Protein AF-A0A973HNT1-F1 (afdb_monomer_lite)

Sequence (143 aa):
MNKILFTSILFLSMPLFAQKTDLKLAKNISAIAINRLVKNIKDGKGKTLLRCARQIAPDNDDILLAYGMMDRGKKLTKIKTKMTETLVIKKMIDRALVLVSKYDTNSRVADLASLYLQVAKSMGNKSPKLIYGLMFLKSNGHT

Structure (mmCIF, N/CA/C/O backbone):
data_AF-A0A973HNT1-F1
#
_entry.id   AF-A0A973HNT1-F1
#
loop_
_atom_site.group_PDB
_atom_site.id
_atom_site.type_symbol
_atom_site.label_atom_id
_atom_site.label_alt_id
_atom_site.label_comp_id
_atom_site.label_asym_id
_atom_site.label_entity_id
_atom_site.label_seq_id
_atom_site.pdbx_PDB_ins_code
_atom_site.Cartn_x
_atom_site.Cartn_y
_atom_site.Cartn_z
_atom_site.occupancy
_atom_site.B_iso_or_equiv
_atom_site.auth_seq_id
_atom_site.auth_comp_id
_atom_site.auth_asym_id
_atom_site.auth_atom_id
_atom_site.pdbx_PDB_model_num
ATOM 1 N N . MET A 1 1 ? -11.008 -32.971 5.800 1.00 35.59 1 MET A N 1
ATOM 2 C CA . MET A 1 1 ? -10.282 -31.828 6.403 1.00 35.59 1 MET A CA 1
ATOM 3 C C . MET A 1 1 ? -9.221 -31.353 5.416 1.00 35.59 1 MET A C 1
ATOM 5 O O . MET A 1 1 ? -8.111 -31.864 5.436 1.00 35.59 1 MET A O 1
ATOM 9 N N . ASN A 1 2 ? -9.563 -30.428 4.514 1.00 34.25 2 ASN A N 1
ATOM 10 C CA . ASN A 1 2 ? -8.610 -29.902 3.533 1.00 34.25 2 ASN A CA 1
ATOM 11 C C . ASN A 1 2 ? -7.910 -28.666 4.103 1.00 34.25 2 ASN A C 1
ATOM 13 O O . ASN A 1 2 ? -8.507 -27.596 4.208 1.00 34.25 2 ASN A O 1
ATOM 17 N N . LYS A 1 3 ? -6.634 -28.827 4.470 1.00 39.19 3 LYS A N 1
ATOM 18 C CA . LYS A 1 3 ? -5.713 -27.712 4.699 1.00 39.19 3 LYS A CA 1
ATOM 19 C C . LYS A 1 3 ? -5.428 -27.064 3.347 1.00 39.19 3 LYS A C 1
ATOM 21 O O . LYS A 1 3 ? -4.587 -27.528 2.587 1.00 39.19 3 LYS A O 1
ATOM 26 N N . ILE A 1 4 ? -6.160 -26.000 3.049 1.00 41.06 4 ILE A N 1
ATOM 27 C CA . ILE A 1 4 ? -5.860 -25.107 1.936 1.00 41.06 4 ILE A CA 1
ATOM 28 C C . ILE A 1 4 ? -4.615 -24.303 2.340 1.00 41.06 4 ILE A C 1
ATOM 30 O O . ILE A 1 4 ? -4.700 -23.277 3.010 1.00 41.06 4 ILE A O 1
ATOM 34 N N . LEU A 1 5 ? -3.441 -24.821 1.976 1.00 37.34 5 LEU A N 1
ATOM 35 C CA . LEU A 1 5 ? -2.167 -24.102 1.962 1.00 37.34 5 LEU A CA 1
ATOM 36 C C . LEU A 1 5 ? -2.220 -23.050 0.845 1.00 37.34 5 LEU A C 1
ATOM 38 O O . LEU A 1 5 ? -1.728 -23.262 -0.256 1.00 37.34 5 LEU A O 1
ATOM 42 N N . PHE A 1 6 ? -2.847 -21.908 1.123 1.00 37.84 6 PHE A N 1
ATOM 43 C CA . PHE A 1 6 ? -2.721 -20.695 0.306 1.00 37.84 6 PHE A CA 1
ATOM 44 C C . PHE A 1 6 ? -1.672 -19.766 0.926 1.00 37.84 6 PHE A C 1
ATOM 46 O O . PHE A 1 6 ? -1.907 -18.592 1.196 1.00 37.84 6 PHE A O 1
ATOM 53 N N . THR A 1 7 ? -0.484 -20.304 1.186 1.00 41.97 7 THR A N 1
ATOM 54 C CA . THR A 1 7 ? 0.685 -19.501 1.540 1.00 41.97 7 THR A CA 1
ATOM 55 C C . THR A 1 7 ? 1.285 -18.925 0.259 1.00 41.97 7 THR A C 1
ATOM 57 O O . THR A 1 7 ? 2.077 -19.567 -0.423 1.00 41.97 7 THR A O 1
ATOM 60 N N . SER A 1 8 ? 0.863 -17.708 -0.081 1.00 45.72 8 SER A N 1
ATOM 61 C CA . SER A 1 8 ? 1.765 -16.633 -0.519 1.00 45.72 8 SER A CA 1
ATOM 62 C C . SER A 1 8 ? 2.819 -17.004 -1.581 1.00 45.72 8 SER A C 1
ATOM 64 O O . SER A 1 8 ? 4.014 -16.790 -1.386 1.00 45.72 8 SER A O 1
ATOM 66 N N . ILE A 1 9 ? 2.393 -17.502 -2.747 1.00 45.34 9 ILE A N 1
ATOM 67 C CA . ILE A 1 9 ? 3.280 -17.881 -3.874 1.00 45.34 9 ILE A CA 1
ATOM 68 C C . ILE A 1 9 ? 4.105 -16.687 -4.426 1.00 45.34 9 ILE A C 1
ATOM 70 O O . ILE A 1 9 ? 5.095 -16.880 -5.132 1.00 45.34 9 ILE A O 1
ATOM 74 N N . LEU A 1 10 ? 3.782 -15.445 -4.043 1.00 46.06 10 LEU A N 1
ATOM 75 C CA . LEU A 1 10 ? 4.554 -14.238 -4.381 1.00 46.06 10 LEU A CA 1
ATOM 76 C C . LEU A 1 10 ? 5.978 -14.200 -3.778 1.00 46.06 10 LEU A C 1
ATOM 78 O O . LEU A 1 10 ? 6.831 -13.484 -4.297 1.00 46.06 10 LEU A O 1
ATOM 82 N N . PHE A 1 11 ? 6.26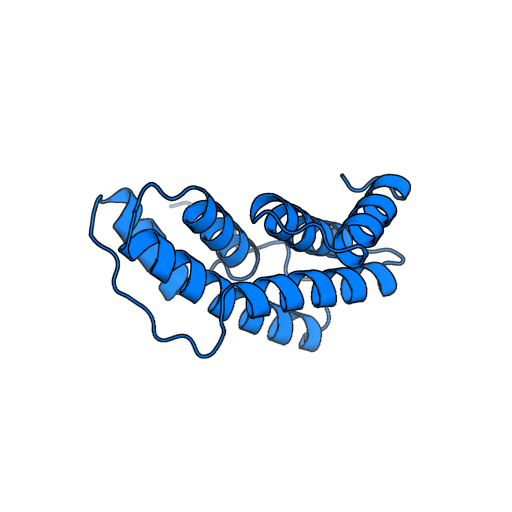0 -14.957 -2.710 1.00 45.78 11 PHE A N 1
ATOM 83 C CA . PHE A 1 11 ? 7.435 -14.732 -1.849 1.00 45.78 11 PHE A CA 1
ATOM 84 C C . PHE A 1 11 ? 8.713 -15.517 -2.192 1.00 45.78 11 PHE A C 1
ATOM 86 O O . PHE A 1 11 ? 9.784 -15.188 -1.686 1.00 45.78 11 PHE A O 1
ATOM 93 N N . LEU A 1 12 ? 8.648 -16.539 -3.046 1.00 45.81 12 LEU A N 1
ATOM 94 C CA . LEU A 1 12 ? 9.738 -17.524 -3.164 1.00 45.81 12 LEU A CA 1
ATOM 95 C C . LEU A 1 12 ? 10.922 -17.119 -4.067 1.00 45.81 12 LEU A C 1
ATOM 97 O O . LEU A 1 12 ? 11.900 -17.851 -4.127 1.00 45.81 12 LEU A O 1
ATOM 101 N N . SER A 1 13 ? 10.879 -15.969 -4.753 1.00 43.81 13 SER A N 1
ATOM 102 C CA . SER A 1 13 ? 11.887 -15.608 -5.775 1.00 43.81 13 SER A CA 1
ATOM 103 C C . SER A 1 13 ? 12.599 -14.263 -5.569 1.00 43.81 13 SER A C 1
ATOM 105 O O . SER A 1 13 ? 13.273 -13.795 -6.482 1.00 43.81 13 SER A O 1
ATOM 107 N N . MET A 1 14 ? 12.447 -13.603 -4.413 1.00 52.12 14 MET A N 1
ATOM 108 C CA . MET A 1 14 ? 13.146 -12.339 -4.120 1.00 52.12 14 MET A CA 1
ATOM 109 C C . MET A 1 14 ? 14.260 -12.529 -3.081 1.00 52.12 14 MET A C 1
ATOM 111 O O . MET A 1 14 ? 14.036 -13.235 -2.099 1.00 52.12 14 MET A O 1
ATOM 115 N N . PRO A 1 15 ? 15.418 -11.851 -3.214 1.00 53.19 15 PRO A N 1
ATOM 116 C CA . PRO A 1 15 ? 16.478 -11.904 -2.208 1.00 53.19 15 PRO A CA 1
ATOM 117 C C . PRO A 1 15 ? 15.959 -11.455 -0.831 1.00 53.19 15 PRO A C 1
ATOM 119 O O . PRO A 1 15 ? 15.250 -10.451 -0.731 1.00 53.19 15 PRO A O 1
ATOM 122 N N . LEU A 1 16 ? 16.340 -12.161 0.244 1.00 51.16 16 LEU A N 1
ATOM 123 C CA . LEU A 1 16 ? 15.850 -11.951 1.624 1.00 51.16 16 LEU A CA 1
ATOM 124 C C . LEU A 1 16 ? 15.870 -10.480 2.092 1.00 51.16 16 LEU A C 1
ATOM 126 O O . LEU A 1 16 ? 15.010 -10.045 2.859 1.00 51.16 16 LEU A O 1
ATOM 130 N N . PHE A 1 17 ? 16.847 -9.692 1.638 1.00 47.75 17 PHE A N 1
ATOM 131 C CA . PHE A 1 17 ? 16.967 -8.274 1.985 1.00 47.75 17 PHE A CA 1
ATOM 132 C C . PHE A 1 17 ? 15.861 -7.400 1.365 1.00 47.75 17 PHE A C 1
ATOM 134 O O . PHE A 1 17 ? 15.357 -6.473 2.008 1.00 47.75 17 PHE A O 1
ATOM 141 N N . ALA A 1 18 ? 15.443 -7.718 0.135 1.00 58.50 18 ALA A N 1
ATOM 142 C CA . ALA A 1 18 ? 14.321 -7.051 -0.517 1.00 58.50 18 ALA A CA 1
ATOM 143 C C . ALA A 1 18 ? 13.031 -7.299 0.277 1.00 58.50 18 ALA A C 1
ATOM 145 O O . ALA A 1 18 ? 12.350 -6.344 0.645 1.00 58.50 18 ALA A O 1
ATOM 146 N N . GLN A 1 19 ? 12.799 -8.552 0.679 1.00 70.38 19 GLN A N 1
ATOM 147 C CA . GLN A 1 19 ? 11.630 -8.948 1.466 1.00 70.38 19 GLN A CA 1
ATOM 148 C C . GLN A 1 19 ? 11.531 -8.185 2.797 1.00 70.38 19 GLN A C 1
ATOM 150 O O . GLN A 1 19 ? 10.474 -7.656 3.129 1.00 70.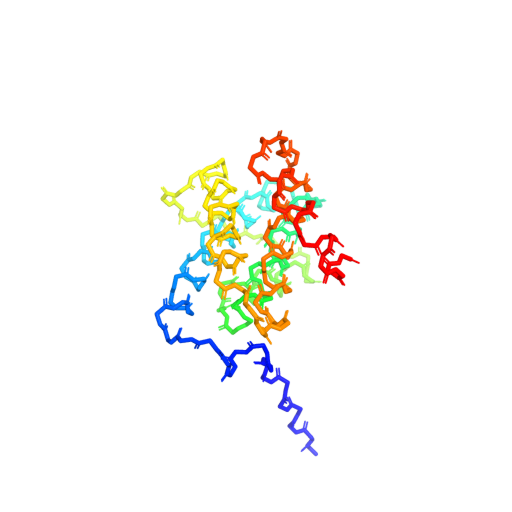38 19 GLN A O 1
ATOM 155 N N . LYS A 1 20 ? 12.634 -8.032 3.546 1.00 79.56 20 LYS A N 1
ATOM 156 C CA . LYS A 1 20 ? 12.631 -7.277 4.818 1.00 79.56 20 LYS A CA 1
ATOM 157 C C . LYS A 1 20 ? 12.224 -5.809 4.646 1.00 79.56 20 LYS A C 1
ATOM 159 O O . LYS A 1 20 ? 11.535 -5.254 5.505 1.00 79.56 20 LYS A O 1
ATOM 164 N N . THR A 1 21 ? 12.647 -5.174 3.553 1.00 86.38 21 THR A N 1
ATOM 165 C CA . THR A 1 21 ? 12.296 -3.774 3.264 1.00 86.38 21 THR A CA 1
ATOM 166 C C . THR A 1 21 ? 10.810 -3.635 2.953 1.00 86.38 21 THR A C 1
ATOM 168 O O . THR A 1 21 ? 10.148 -2.762 3.519 1.00 86.38 21 THR A O 1
ATOM 171 N N . ASP A 1 22 ? 10.282 -4.520 2.108 1.00 89.88 22 ASP A N 1
ATOM 172 C CA . ASP A 1 22 ? 8.875 -4.517 1.708 1.00 89.88 22 ASP A CA 1
ATOM 173 C C . ASP A 1 22 ? 7.951 -4.856 2.887 1.00 89.88 22 ASP A C 1
ATOM 175 O O . ASP A 1 22 ? 6.967 -4.156 3.112 1.00 89.88 22 ASP A O 1
ATOM 179 N N . LEU A 1 23 ? 8.328 -5.808 3.748 1.00 91.38 23 LEU A N 1
ATOM 180 C CA . LEU A 1 23 ? 7.599 -6.107 4.988 1.00 91.38 23 LEU A CA 1
ATOM 181 C C . LEU A 1 23 ? 7.567 -4.911 5.952 1.00 91.38 23 LEU A C 1
ATOM 183 O O . LEU A 1 23 ? 6.532 -4.607 6.551 1.00 91.38 23 LEU A O 1
ATOM 187 N N . LYS A 1 24 ? 8.685 -4.187 6.106 1.00 91.88 24 LYS A N 1
ATOM 188 C CA . LYS A 1 24 ? 8.714 -2.965 6.925 1.00 91.88 24 LYS A CA 1
ATOM 189 C C . LYS A 1 24 ? 7.831 -1.877 6.320 1.00 91.88 24 LYS A C 1
ATOM 191 O O . LYS A 1 24 ? 7.167 -1.151 7.061 1.00 91.88 24 LYS A O 1
ATOM 196 N N . LEU A 1 25 ? 7.821 -1.739 4.997 1.00 93.50 25 LEU A N 1
ATOM 197 C CA . LEU A 1 25 ? 6.953 -0.784 4.319 1.00 93.50 25 LEU A CA 1
ATOM 198 C C . LEU A 1 25 ? 5.476 -1.171 4.490 1.00 93.50 25 LEU A C 1
ATOM 200 O O . LEU A 1 25 ? 4.689 -0.309 4.872 1.00 93.50 25 LEU A O 1
ATOM 204 N N . ALA A 1 26 ? 5.128 -2.452 4.353 1.00 94.12 26 ALA A N 1
ATOM 205 C CA . ALA A 1 26 ? 3.781 -2.979 4.572 1.00 94.12 26 ALA A CA 1
ATOM 206 C C . ALA A 1 26 ? 3.243 -2.663 5.974 1.00 94.12 26 ALA A C 1
ATOM 208 O O . ALA A 1 26 ? 2.116 -2.190 6.089 1.00 94.12 26 ALA A O 1
ATOM 209 N N . LYS A 1 27 ? 4.062 -2.806 7.028 1.00 93.44 27 LYS A N 1
ATOM 210 C CA . LYS A 1 27 ? 3.688 -2.403 8.400 1.00 93.44 27 LYS A CA 1
ATOM 211 C C . LYS A 1 27 ? 3.367 -0.909 8.524 1.00 93.44 27 LYS A C 1
ATOM 213 O O . LYS A 1 27 ? 2.470 -0.511 9.259 1.00 93.44 27 LYS A O 1
ATOM 218 N N . ASN A 1 28 ? 4.099 -0.052 7.810 1.00 94.69 28 ASN A N 1
ATOM 219 C CA . ASN A 1 28 ? 3.804 1.383 7.813 1.00 94.69 28 ASN A CA 1
ATOM 220 C C . ASN A 1 28 ? 2.542 1.695 6.996 1.00 94.69 28 ASN A C 1
ATOM 222 O O . ASN A 1 28 ? 1.735 2.523 7.416 1.00 94.69 28 ASN A O 1
ATOM 226 N N . ILE A 1 29 ? 2.347 1.017 5.859 1.00 96.12 29 ILE A N 1
ATOM 227 C CA . ILE A 1 29 ? 1.135 1.133 5.039 1.00 96.12 29 ILE A CA 1
ATOM 228 C C . ILE A 1 29 ? -0.093 0.710 5.857 1.00 96.12 29 ILE A C 1
ATOM 230 O O . ILE A 1 29 ? -1.072 1.455 5.882 1.00 96.12 29 ILE A O 1
ATOM 234 N N . SER A 1 30 ? -0.040 -0.425 6.564 1.00 95.75 30 SER A N 1
ATOM 235 C CA . SER A 1 30 ? -1.153 -0.909 7.390 1.00 95.75 30 SER A CA 1
ATOM 236 C C . SER A 1 30 ? -1.481 0.052 8.529 1.00 95.75 30 SER A C 1
ATOM 238 O O . SER A 1 30 ? -2.650 0.372 8.727 1.00 95.75 30 SER A O 1
ATOM 240 N N . ALA A 1 31 ? -0.477 0.605 9.216 1.00 95.31 31 ALA A N 1
ATOM 241 C CA . ALA A 1 31 ? -0.703 1.593 10.269 1.00 95.31 31 ALA A CA 1
ATOM 242 C C . ALA A 1 31 ? -1.393 2.866 9.742 1.00 95.31 31 ALA A C 1
ATOM 244 O O . ALA A 1 31 ? -2.326 3.371 10.370 1.00 95.31 31 ALA A O 1
ATOM 245 N N . ILE A 1 32 ? -0.980 3.381 8.574 1.00 96.19 32 ILE A N 1
ATOM 246 C CA . ILE A 1 32 ? -1.664 4.514 7.925 1.00 96.19 32 ILE A CA 1
ATOM 247 C C . ILE A 1 32 ? -3.091 4.132 7.529 1.00 96.19 32 ILE A C 1
ATOM 249 O O . ILE A 1 32 ? -4.022 4.880 7.827 1.00 96.19 32 ILE A O 1
ATOM 253 N N . ALA A 1 33 ? -3.275 2.967 6.906 1.00 96.25 33 ALA A N 1
ATOM 254 C CA . ALA A 1 33 ? -4.577 2.467 6.484 1.00 96.25 33 ALA A CA 1
ATOM 255 C C . ALA A 1 33 ? -5.559 2.378 7.659 1.00 96.25 33 ALA A C 1
ATOM 257 O O . ALA A 1 33 ? -6.652 2.939 7.604 1.00 96.25 33 ALA A O 1
ATOM 258 N N . ILE A 1 34 ? -5.136 1.743 8.752 1.00 96.19 34 ILE A N 1
ATOM 259 C CA . ILE A 1 34 ? -5.933 1.569 9.966 1.00 96.19 34 ILE A CA 1
ATOM 260 C C . ILE A 1 34 ? -6.264 2.931 10.573 1.00 96.19 34 ILE A C 1
ATOM 262 O O . ILE A 1 34 ? -7.424 3.201 10.860 1.00 96.19 34 ILE A O 1
ATOM 266 N N . ASN A 1 35 ? -5.303 3.851 10.668 1.00 94.88 35 ASN A N 1
ATOM 267 C CA . ASN A 1 35 ? -5.557 5.193 11.201 1.00 94.88 35 ASN A CA 1
ATOM 268 C C . ASN A 1 35 ? -6.570 6.005 10.380 1.00 94.88 35 ASN A C 1
ATOM 270 O O . ASN A 1 35 ? -7.285 6.836 10.945 1.00 94.88 35 ASN A O 1
ATOM 274 N N . ARG A 1 36 ? -6.649 5.779 9.065 1.00 94.94 36 ARG A N 1
ATOM 275 C CA . ARG A 1 36 ? -7.697 6.356 8.214 1.00 94.94 36 ARG A CA 1
ATOM 276 C C . ARG A 1 36 ? -9.052 5.695 8.470 1.00 94.94 36 ARG A C 1
ATOM 278 O O . ARG A 1 36 ? -10.043 6.390 8.684 1.00 94.94 36 ARG A O 1
ATOM 285 N N . LEU A 1 37 ? -9.073 4.367 8.533 1.00 95.62 37 LEU A N 1
ATOM 286 C CA . LEU A 1 37 ? -10.285 3.569 8.733 1.00 95.62 37 LEU A CA 1
ATOM 287 C C . LEU A 1 37 ? -10.895 3.725 10.136 1.00 95.62 37 LEU A C 1
ATOM 289 O O . LEU A 1 37 ? -12.109 3.636 10.285 1.00 95.62 37 LEU A O 1
ATOM 293 N N . VAL A 1 38 ? -10.081 4.036 11.150 1.00 94.81 38 VAL A N 1
ATOM 294 C CA . VAL A 1 38 ? -10.539 4.431 12.494 1.00 94.81 38 VAL A CA 1
ATOM 295 C C . VAL A 1 38 ? -11.387 5.703 12.433 1.00 94.81 38 VAL A C 1
ATOM 297 O O . VAL A 1 38 ? -12.394 5.801 13.126 1.00 94.81 38 VAL A O 1
ATOM 300 N N . LYS A 1 39 ? -10.994 6.680 11.603 1.00 92.88 39 LYS A N 1
ATOM 301 C CA . LYS A 1 39 ? -11.751 7.930 11.421 1.00 92.88 39 LYS A CA 1
ATOM 302 C C . LYS A 1 39 ? -13.001 7.709 10.574 1.00 92.88 39 LYS A C 1
ATOM 304 O O . LYS A 1 39 ? -14.038 8.303 10.844 1.00 92.88 39 LYS A O 1
ATOM 309 N N . ASN A 1 40 ? -12.889 6.883 9.536 1.00 93.56 40 ASN A N 1
ATOM 310 C CA . ASN A 1 40 ? -13.993 6.535 8.655 1.00 93.56 40 ASN A CA 1
ATOM 311 C C . ASN A 1 40 ? -13.795 5.130 8.070 1.00 93.56 40 ASN A C 1
ATOM 313 O O . ASN A 1 40 ? -13.009 4.936 7.144 1.00 93.56 40 ASN A O 1
ATOM 317 N N . ILE A 1 41 ? -14.579 4.162 8.546 1.00 91.38 41 ILE A N 1
ATOM 318 C CA . ILE A 1 41 ? -14.501 2.758 8.111 1.00 91.38 41 ILE A CA 1
ATOM 319 C C . ILE A 1 41 ? -14.846 2.565 6.621 1.00 91.38 41 ILE A C 1
ATOM 321 O O . ILE A 1 41 ? -14.479 1.562 6.003 1.00 91.38 41 ILE A O 1
ATOM 325 N N . LYS A 1 42 ? -15.554 3.532 6.023 1.00 92.12 42 LYS A N 1
ATOM 326 C CA . LYS A 1 42 ? -15.913 3.553 4.600 1.00 92.12 42 LYS A CA 1
ATOM 327 C C . LYS A 1 42 ? -14.857 4.245 3.729 1.00 92.12 42 LYS A C 1
ATOM 329 O O . LYS A 1 42 ? -15.057 4.322 2.521 1.00 92.12 42 LYS A O 1
ATOM 334 N N . ASP A 1 43 ? -13.740 4.716 4.291 1.00 94.81 43 ASP A N 1
ATOM 335 C CA . ASP A 1 43 ? -12.685 5.384 3.523 1.00 94.81 43 ASP A CA 1
ATOM 336 C C . ASP A 1 43 ? -12.042 4.438 2.497 1.00 94.81 43 ASP A C 1
ATOM 338 O O . ASP A 1 43 ? -11.256 3.548 2.837 1.00 94.81 43 ASP A O 1
ATOM 342 N N . GLY A 1 44 ? -12.351 4.668 1.218 1.00 94.75 44 GLY A N 1
ATOM 343 C CA . GLY A 1 44 ? -11.832 3.881 0.102 1.00 94.75 44 GLY A CA 1
ATOM 344 C C . GLY A 1 44 ? -10.305 3.877 0.031 1.00 94.75 44 GLY A C 1
ATOM 345 O O . GLY A 1 44 ? -9.717 2.824 -0.202 1.00 94.75 44 GLY A O 1
ATOM 346 N N . LYS A 1 45 ? -9.644 5.007 0.323 1.00 95.25 45 LYS A N 1
ATOM 347 C CA . LYS A 1 45 ? -8.173 5.084 0.331 1.00 95.25 45 LYS A CA 1
ATOM 348 C C . LYS A 1 45 ? -7.579 4.236 1.454 1.00 95.25 45 LYS A C 1
ATOM 350 O O . LYS A 1 45 ? -6.608 3.514 1.237 1.00 95.25 45 LYS A O 1
ATOM 355 N N . GLY A 1 46 ? -8.205 4.268 2.632 1.00 95.62 46 GLY A N 1
ATOM 356 C CA . GLY A 1 46 ? -7.849 3.401 3.756 1.00 95.62 46 GLY A CA 1
ATOM 357 C C . GLY A 1 46 ? -7.943 1.917 3.389 1.00 95.62 46 GLY A C 1
ATOM 358 O O . GLY A 1 46 ? -6.996 1.166 3.614 1.00 95.62 46 GLY A O 1
ATOM 359 N N . LYS A 1 47 ? -9.035 1.503 2.733 1.00 95.25 47 LYS A N 1
ATOM 360 C CA . LYS A 1 47 ? -9.210 0.118 2.261 1.00 95.25 47 LYS A CA 1
ATOM 361 C C . LYS A 1 47 ? -8.159 -0.278 1.224 1.00 95.25 47 LYS A C 1
ATOM 363 O O . LYS A 1 47 ? -7.595 -1.365 1.321 1.00 95.25 47 LYS A O 1
ATOM 368 N N . THR A 1 48 ? -7.861 0.590 0.258 1.00 96.25 48 THR A N 1
ATOM 369 C CA . THR A 1 48 ? -6.839 0.330 -0.769 1.00 96.25 48 THR A CA 1
ATOM 370 C C . THR A 1 48 ? -5.454 0.135 -0.155 1.00 96.25 48 THR A C 1
ATOM 372 O O . THR A 1 48 ? -4.766 -0.827 -0.496 1.00 96.25 48 THR A O 1
ATOM 375 N N . LEU A 1 49 ? -5.061 0.984 0.799 1.00 96.56 49 LEU A N 1
ATOM 376 C CA . LEU A 1 49 ? -3.795 0.826 1.518 1.00 96.56 49 LEU A CA 1
ATOM 377 C C . LEU A 1 49 ? -3.758 -0.480 2.323 1.00 96.56 49 LEU A C 1
ATOM 379 O O . LEU A 1 49 ? -2.761 -1.195 2.275 1.00 96.56 49 LEU A O 1
ATOM 383 N N . LEU A 1 50 ? -4.847 -0.838 3.011 1.00 96.00 50 LEU A N 1
ATOM 384 C CA . LEU A 1 50 ? -4.903 -2.087 3.777 1.00 96.00 50 LEU A CA 1
ATOM 385 C C . LEU A 1 50 ? -4.810 -3.324 2.867 1.00 96.00 50 LEU A C 1
ATOM 387 O O . LEU A 1 50 ? -4.193 -4.324 3.233 1.00 96.00 50 LEU A O 1
ATOM 391 N N . ARG A 1 51 ? -5.393 -3.267 1.662 1.00 94.75 51 ARG A N 1
ATOM 392 C CA . ARG A 1 51 ? -5.275 -4.327 0.641 1.00 94.75 51 ARG A CA 1
ATOM 393 C C . ARG A 1 51 ? -3.850 -4.451 0.126 1.00 94.75 51 ARG A C 1
ATOM 395 O O . ARG A 1 51 ? -3.331 -5.561 0.080 1.00 94.75 51 ARG A O 1
ATOM 402 N N . CYS A 1 52 ? -3.211 -3.325 -0.176 1.00 94.81 52 CYS A N 1
ATOM 403 C CA . CYS A 1 52 ? -1.804 -3.277 -0.560 1.00 94.81 52 CYS A CA 1
ATOM 404 C C . CYS A 1 52 ? -0.907 -3.911 0.513 1.00 94.81 52 CYS A C 1
ATOM 406 O O . CYS A 1 52 ? -0.134 -4.820 0.221 1.00 94.81 52 CYS A O 1
ATOM 408 N N . ALA A 1 53 ? -1.074 -3.501 1.775 1.00 94.94 53 ALA A N 1
ATOM 409 C CA . ALA A 1 53 ? -0.300 -4.044 2.885 1.00 94.94 53 ALA A CA 1
ATOM 410 C C . ALA A 1 53 ? -0.492 -5.560 3.042 1.00 94.94 53 ALA A C 1
ATOM 412 O O . ALA A 1 53 ? 0.488 -6.266 3.256 1.00 94.94 53 ALA A O 1
ATOM 413 N N . ARG A 1 54 ? -1.722 -6.071 2.887 1.00 93.56 54 ARG A N 1
ATOM 414 C CA . ARG A 1 54 ? -2.014 -7.513 2.964 1.00 93.56 54 ARG A CA 1
ATOM 415 C C . ARG A 1 54 ? -1.382 -8.312 1.832 1.00 93.56 54 ARG A C 1
ATOM 417 O O . ARG A 1 54 ? -0.935 -9.423 2.068 1.00 93.56 54 ARG A O 1
ATOM 424 N N . GLN A 1 55 ? -1.347 -7.775 0.615 1.00 91.19 55 GLN A N 1
ATOM 425 C CA . GLN A 1 55 ? -0.697 -8.460 -0.507 1.00 91.19 55 GLN A CA 1
ATOM 426 C C . GLN A 1 55 ? 0.813 -8.615 -0.285 1.00 91.19 55 GLN A C 1
ATOM 428 O O . GLN A 1 55 ? 1.394 -9.608 -0.709 1.00 91.19 55 GLN A O 1
ATOM 433 N N . ILE A 1 56 ? 1.432 -7.657 0.411 1.00 91.06 56 ILE A N 1
ATOM 434 C CA . ILE A 1 56 ? 2.862 -7.687 0.736 1.00 91.06 56 ILE A CA 1
ATOM 435 C C . ILE A 1 56 ? 3.133 -8.495 2.008 1.00 91.06 56 ILE A C 1
ATOM 437 O O . ILE A 1 56 ? 4.143 -9.173 2.090 1.00 91.06 56 ILE A O 1
ATOM 441 N N . ALA A 1 57 ? 2.274 -8.419 3.021 1.00 91.31 57 ALA A N 1
ATOM 442 C CA . ALA A 1 57 ? 2.456 -9.086 4.309 1.00 91.31 57 ALA A CA 1
ATOM 443 C C . ALA A 1 57 ? 1.155 -9.799 4.728 1.00 91.31 57 ALA A C 1
ATOM 445 O O . ALA A 1 57 ? 0.448 -9.309 5.614 1.00 91.31 57 ALA A O 1
ATOM 446 N N . PRO A 1 58 ? 0.808 -10.928 4.080 1.00 87.44 58 PRO A N 1
ATOM 447 C CA . PRO A 1 58 ? -0.476 -11.603 4.287 1.00 87.44 58 PRO A CA 1
ATOM 448 C C . PRO A 1 58 ? -0.640 -12.163 5.701 1.00 87.44 58 PRO A C 1
ATOM 450 O O . PRO A 1 58 ? -1.747 -12.136 6.230 1.00 87.44 58 PRO A O 1
ATOM 453 N N . ASP A 1 59 ? 0.463 -12.579 6.322 1.00 87.75 59 ASP A N 1
ATOM 454 C CA . ASP A 1 59 ? 0.495 -13.195 7.654 1.00 87.75 59 ASP A CA 1
ATOM 455 C C . ASP A 1 59 ? 0.752 -12.171 8.775 1.00 87.75 59 ASP A C 1
ATOM 457 O O . ASP A 1 59 ? 1.202 -12.511 9.864 1.00 87.75 59 ASP A O 1
ATOM 461 N N . ASN A 1 60 ? 0.544 -10.877 8.511 1.00 88.69 60 ASN A N 1
ATOM 462 C CA . ASN A 1 60 ? 0.699 -9.855 9.539 1.00 88.69 60 ASN A CA 1
ATOM 463 C C . ASN A 1 60 ? -0.555 -9.774 10.423 1.00 88.69 60 ASN A C 1
ATOM 465 O O . ASN A 1 60 ? -1.623 -9.381 9.951 1.00 88.69 60 ASN A O 1
ATOM 469 N N . ASP A 1 61 ? -0.389 -10.065 11.714 1.00 90.19 61 ASP A N 1
ATOM 470 C CA . ASP A 1 61 ? -1.482 -10.103 12.694 1.00 90.19 61 ASP A CA 1
ATOM 471 C C . ASP A 1 61 ? -2.305 -8.809 12.746 1.00 90.19 61 ASP A C 1
ATOM 473 O O . ASP A 1 61 ? -3.533 -8.869 12.749 1.00 90.19 61 ASP A O 1
ATOM 477 N N . ASP A 1 62 ? -1.661 -7.634 12.707 1.00 88.19 62 ASP A N 1
ATOM 478 C CA . ASP A 1 62 ? -2.368 -6.344 12.749 1.00 88.19 62 ASP A CA 1
ATOM 479 C C . ASP A 1 62 ? -3.286 -6.160 11.529 1.00 88.19 62 ASP A C 1
ATOM 481 O O . ASP A 1 62 ? -4.397 -5.636 11.640 1.00 88.19 62 ASP A O 1
ATOM 485 N N . ILE A 1 63 ? -2.833 -6.602 10.350 1.00 92.56 63 ILE A N 1
ATOM 486 C CA . ILE A 1 63 ? -3.611 -6.548 9.107 1.00 92.56 63 ILE A CA 1
ATOM 487 C C . ILE A 1 63 ? -4.789 -7.520 9.177 1.00 92.56 63 ILE A C 1
ATOM 489 O O . ILE A 1 63 ? -5.915 -7.134 8.856 1.00 92.56 63 ILE A O 1
ATOM 493 N N . LEU A 1 64 ? -4.543 -8.764 9.591 1.00 93.25 64 LEU A N 1
ATOM 494 C CA . LEU A 1 64 ? -5.579 -9.792 9.710 1.00 93.25 64 LEU A CA 1
ATOM 495 C C . LEU A 1 64 ? -6.651 -9.388 10.724 1.00 93.25 64 LEU A C 1
ATOM 497 O O . LEU A 1 64 ? -7.845 -9.470 10.428 1.00 93.25 64 LEU A O 1
ATOM 501 N N . LEU A 1 65 ? -6.227 -8.879 11.881 1.00 93.44 65 LEU A N 1
ATOM 502 C CA . LEU A 1 65 ? -7.118 -8.356 12.907 1.00 93.44 65 LEU A CA 1
ATOM 503 C C . LEU A 1 65 ? -7.956 -7.196 12.364 1.00 93.44 65 LEU A C 1
ATOM 505 O O . LEU A 1 65 ? -9.172 -7.191 12.551 1.00 93.44 65 LEU A O 1
ATOM 509 N N . ALA A 1 66 ? -7.347 -6.249 11.644 1.00 93.31 66 ALA A N 1
ATOM 510 C CA . ALA A 1 66 ? -8.077 -5.126 11.064 1.00 93.31 66 ALA A CA 1
ATOM 511 C C . ALA A 1 66 ? -9.172 -5.581 10.086 1.00 93.31 66 ALA A C 1
ATOM 513 O O . ALA A 1 66 ? -10.302 -5.101 10.183 1.00 93.31 66 ALA A O 1
ATOM 514 N N . TYR A 1 67 ? -8.884 -6.541 9.199 1.00 93.31 67 TYR A N 1
ATOM 515 C CA . TYR A 1 67 ? -9.912 -7.128 8.328 1.00 93.31 67 TYR A CA 1
ATOM 516 C C . TYR A 1 67 ? -11.021 -7.810 9.130 1.00 93.31 67 TYR A C 1
ATOM 518 O O . TYR A 1 67 ? -12.191 -7.502 8.925 1.00 93.31 67 TYR A O 1
ATOM 526 N N . GLY A 1 68 ? -10.670 -8.661 10.097 1.00 92.75 68 GLY A N 1
ATOM 527 C CA . GLY A 1 68 ? -11.662 -9.356 10.918 1.00 92.75 68 GLY A CA 1
ATOM 528 C C . GLY A 1 68 ? -12.562 -8.404 11.712 1.00 92.75 68 GLY A C 1
ATOM 529 O O . GLY A 1 68 ? -13.760 -8.649 11.857 1.00 92.75 68 GLY A O 1
ATOM 530 N N . MET A 1 69 ? -12.018 -7.287 12.201 1.00 93.06 69 MET A N 1
ATOM 531 C CA . MET A 1 69 ? -12.801 -6.241 12.860 1.00 93.06 69 MET A CA 1
ATOM 532 C C . MET A 1 69 ? -13.732 -5.528 11.877 1.00 93.06 69 MET A C 1
ATOM 534 O O . MET A 1 69 ? -14.903 -5.329 12.200 1.00 93.06 69 MET A O 1
ATOM 538 N N . MET A 1 70 ? -13.242 -5.179 10.684 1.00 92.50 70 MET A N 1
ATOM 539 C CA . MET A 1 70 ? -14.046 -4.543 9.637 1.00 92.50 70 MET A CA 1
ATOM 540 C C . MET A 1 70 ? -15.218 -5.422 9.195 1.00 92.50 70 MET A C 1
ATOM 542 O O . MET A 1 70 ? -16.345 -4.931 9.133 1.00 92.50 70 MET A O 1
ATOM 546 N N . ASP A 1 71 ? -14.971 -6.709 8.950 1.00 92.31 71 ASP A N 1
ATOM 547 C CA . ASP A 1 71 ? -15.985 -7.664 8.488 1.00 92.31 71 ASP A CA 1
ATOM 548 C C . ASP A 1 71 ? -17.090 -7.870 9.533 1.00 92.31 71 ASP A C 1
ATOM 550 O O . ASP A 1 71 ? -18.259 -8.051 9.202 1.00 92.31 71 ASP A O 1
ATOM 554 N N . ARG A 1 72 ? -16.737 -7.770 10.819 1.00 92.19 72 ARG A N 1
ATOM 555 C CA . ARG A 1 72 ? -17.676 -7.857 11.950 1.00 92.19 72 ARG A CA 1
ATOM 556 C C . ARG A 1 72 ? -18.317 -6.515 12.322 1.00 92.19 72 ARG A C 1
ATOM 558 O O . ARG A 1 72 ? -18.979 -6.429 13.358 1.00 92.19 72 ARG A O 1
ATOM 565 N N . GLY A 1 73 ? -18.070 -5.453 11.552 1.00 87.69 73 GLY A N 1
ATOM 566 C CA . GLY A 1 73 ? -18.578 -4.106 11.834 1.00 87.69 73 GLY A CA 1
ATOM 567 C C . GLY A 1 73 ? -18.056 -3.503 13.145 1.00 87.69 73 GLY A C 1
ATOM 568 O O . GLY A 1 73 ? -18.719 -2.661 13.752 1.00 87.69 73 GLY A O 1
ATOM 569 N N . LYS A 1 74 ? -16.890 -3.947 13.627 1.00 89.31 74 LYS A N 1
ATOM 570 C CA . LYS A 1 74 ? -16.265 -3.458 14.862 1.00 89.31 74 LYS A CA 1
ATOM 571 C C . LYS A 1 74 ? -15.399 -2.228 14.590 1.00 89.31 74 LYS A C 1
ATOM 573 O O . LYS A 1 74 ? -14.843 -2.047 13.508 1.00 89.31 74 LYS A O 1
ATOM 578 N N . LYS A 1 75 ? -15.273 -1.371 15.607 1.00 88.38 75 LYS A N 1
ATOM 579 C CA . LYS A 1 75 ? -14.409 -0.185 15.558 1.00 88.38 75 LYS A CA 1
ATOM 580 C C . LYS A 1 75 ? -12.947 -0.606 15.627 1.00 88.38 75 LYS A C 1
ATOM 582 O O . LYS A 1 75 ? -12.577 -1.346 16.529 1.00 88.38 75 LYS A O 1
ATOM 587 N N . LEU A 1 76 ? -12.131 -0.101 14.710 1.00 92.75 76 LEU A N 1
ATOM 588 C CA . LEU A 1 76 ? -10.683 -0.288 14.738 1.00 92.75 76 LEU A CA 1
ATOM 589 C C . LEU A 1 76 ? -10.035 0.564 15.833 1.00 92.75 76 LEU A C 1
ATOM 591 O O . LEU A 1 76 ? -10.566 1.607 16.224 1.00 92.75 76 LEU A O 1
ATOM 595 N N . THR A 1 77 ? -8.841 0.158 16.255 1.00 90.75 77 THR A N 1
ATOM 596 C CA . THR A 1 77 ? -8.010 0.919 17.192 1.00 90.75 77 THR A CA 1
ATOM 597 C C . THR A 1 77 ? -6.897 1.640 16.442 1.00 90.75 77 THR A C 1
ATOM 599 O O . THR A 1 77 ? -6.288 1.096 15.522 1.00 90.75 77 THR A O 1
ATOM 602 N N . LYS A 1 78 ? -6.619 2.887 16.836 1.00 90.38 78 LYS A N 1
ATOM 603 C CA . LYS A 1 78 ? -5.532 3.686 16.261 1.00 90.38 78 LYS A CA 1
ATOM 604 C C . LYS A 1 78 ? 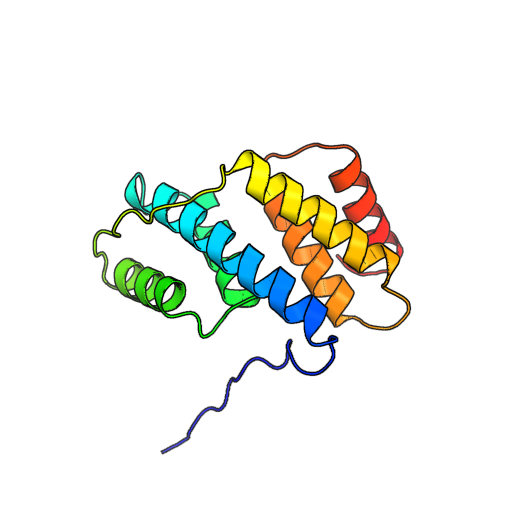-4.178 3.035 16.553 1.00 90.38 78 LYS A C 1
ATOM 606 O O . LYS A 1 78 ? -3.883 2.707 17.699 1.00 90.38 78 LYS A O 1
ATOM 611 N N . ILE A 1 79 ? -3.326 2.948 15.537 1.00 90.94 79 ILE A N 1
ATOM 612 C CA . ILE A 1 79 ? -1.965 2.420 15.654 1.00 90.94 79 ILE A CA 1
ATOM 613 C C . ILE A 1 79 ? -0.968 3.578 15.672 1.00 90.94 79 ILE A C 1
ATOM 615 O O . ILE A 1 79 ? -1.050 4.525 14.880 1.00 90.94 79 ILE A O 1
ATOM 619 N N . LYS A 1 80 ? 0.012 3.507 16.579 1.00 88.81 80 LYS A N 1
ATOM 620 C CA . LYS A 1 80 ? 1.128 4.457 16.599 1.00 88.81 80 LYS A CA 1
ATOM 621 C C . LYS A 1 80 ? 1.975 4.265 15.340 1.00 88.81 80 LYS A C 1
ATOM 623 O O . LYS A 1 80 ? 2.508 3.188 15.102 1.00 88.81 80 LYS A O 1
ATOM 628 N N . THR A 1 81 ? 2.133 5.328 14.558 1.00 87.88 81 THR A N 1
ATOM 629 C CA . THR A 1 81 ? 2.995 5.345 13.370 1.00 87.88 81 THR A CA 1
ATOM 630 C C . THR A 1 81 ? 4.081 6.400 13.528 1.00 87.88 81 THR A C 1
ATOM 632 O O . THR A 1 81 ? 3.819 7.500 14.011 1.00 87.88 81 THR A O 1
ATOM 635 N N . LYS A 1 82 ? 5.304 6.064 13.105 1.00 86.31 82 LYS A N 1
ATOM 636 C CA . LYS A 1 82 ? 6.430 7.009 13.013 1.00 86.31 82 LYS A CA 1
ATOM 637 C C . LYS A 1 82 ? 6.500 7.705 11.650 1.00 86.31 82 LYS A C 1
ATOM 639 O O . LYS A 1 82 ? 7.312 8.603 11.463 1.00 86.31 82 LYS A O 1
ATOM 644 N N . MET A 1 83 ? 5.691 7.269 10.685 1.00 91.69 83 MET A N 1
ATOM 645 C CA . MET A 1 83 ? 5.675 7.803 9.326 1.00 91.69 83 MET A CA 1
ATOM 646 C C . MET A 1 83 ? 4.352 8.499 9.027 1.00 91.69 83 MET A C 1
ATOM 648 O O . MET A 1 83 ? 3.293 8.042 9.454 1.00 91.69 83 MET A O 1
ATOM 652 N N . THR A 1 84 ? 4.424 9.580 8.252 1.00 94.38 84 THR A N 1
ATOM 653 C CA . THR A 1 84 ? 3.255 10.257 7.682 1.00 94.38 84 THR A CA 1
ATOM 654 C C . THR A 1 84 ? 2.803 9.564 6.396 1.00 94.38 84 THR A C 1
ATOM 656 O O . THR A 1 84 ? 3.595 8.898 5.728 1.00 94.38 84 THR A O 1
ATOM 659 N N . GLU A 1 85 ? 1.538 9.751 6.018 1.00 93.69 85 GLU A N 1
ATOM 660 C CA . GLU A 1 85 ? 0.978 9.211 4.770 1.00 93.69 85 GLU A CA 1
ATOM 661 C C . GLU A 1 85 ? 1.788 9.654 3.543 1.00 93.69 85 GLU A C 1
ATOM 663 O O . GLU A 1 85 ? 2.184 8.822 2.728 1.00 93.69 85 GLU A O 1
ATOM 668 N N . THR A 1 86 ? 2.136 10.941 3.461 1.00 94.50 86 THR A N 1
ATOM 669 C CA . THR A 1 86 ? 2.969 11.496 2.385 1.00 94.50 86 THR A CA 1
ATOM 670 C C . THR A 1 86 ? 4.317 10.787 2.282 1.00 94.50 86 THR A C 1
ATOM 672 O O . THR A 1 86 ? 4.764 10.451 1.184 1.00 94.50 86 THR A O 1
ATOM 675 N N . LEU A 1 87 ? 4.965 10.522 3.421 1.00 95.25 87 LEU A N 1
ATOM 676 C CA . LEU A 1 87 ? 6.257 9.845 3.442 1.00 95.25 87 LEU A CA 1
ATOM 677 C C . LEU A 1 87 ? 6.129 8.366 3.056 1.00 95.25 87 LEU A C 1
ATOM 679 O O . LEU A 1 87 ? 6.999 7.852 2.356 1.00 95.25 87 LEU A O 1
ATOM 683 N N . VAL A 1 88 ? 5.055 7.686 3.471 1.00 95.25 88 VAL A N 1
ATOM 684 C CA . VAL A 1 88 ? 4.771 6.303 3.049 1.00 95.25 88 VAL A CA 1
ATOM 685 C C . VAL A 1 88 ? 4.582 6.236 1.536 1.00 95.25 88 VAL A C 1
ATOM 687 O O . VAL A 1 88 ? 5.257 5.439 0.891 1.00 95.25 88 VAL A O 1
ATOM 690 N N . ILE A 1 89 ? 3.763 7.118 0.956 1.00 95.88 89 ILE A N 1
ATOM 691 C CA . 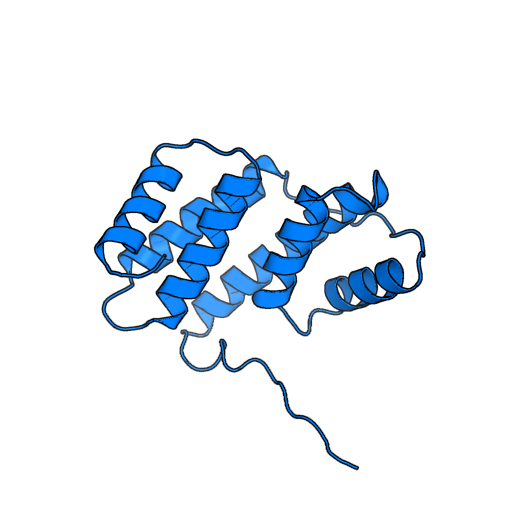ILE A 1 89 ? 3.538 7.170 -0.497 1.00 95.88 89 ILE A CA 1
ATOM 692 C C . ILE A 1 89 ? 4.851 7.439 -1.242 1.00 95.88 89 ILE A C 1
ATOM 694 O O . ILE A 1 89 ? 5.153 6.757 -2.221 1.00 95.88 89 ILE A O 1
ATOM 698 N N . LYS A 1 90 ? 5.675 8.379 -0.757 1.00 95.62 90 LYS A N 1
ATOM 699 C CA . LYS A 1 90 ? 7.004 8.636 -1.331 1.00 95.62 90 LYS A CA 1
ATOM 700 C C . LYS A 1 90 ? 7.870 7.373 -1.321 1.00 95.62 90 LYS A C 1
ATOM 702 O O . LYS A 1 90 ? 8.440 7.025 -2.350 1.00 95.62 90 LYS A O 1
ATOM 707 N N . LYS A 1 91 ? 7.921 6.652 -0.193 1.00 95.44 91 LYS A N 1
ATOM 708 C CA . LYS A 1 91 ? 8.684 5.399 -0.086 1.00 95.44 91 LYS A CA 1
ATOM 709 C C . LYS A 1 91 ? 8.154 4.292 -0.992 1.00 95.44 91 LYS A C 1
ATOM 711 O O . LYS A 1 91 ? 8.966 3.530 -1.500 1.00 95.44 91 LYS A O 1
ATOM 716 N N . MET A 1 92 ? 6.841 4.203 -1.210 1.00 95.25 92 MET A N 1
ATOM 717 C CA . MET A 1 92 ? 6.254 3.255 -2.168 1.00 95.25 92 MET A CA 1
ATOM 718 C C . MET A 1 92 ? 6.738 3.540 -3.590 1.00 95.25 92 MET A C 1
ATOM 720 O O . MET A 1 92 ? 7.183 2.623 -4.271 1.00 95.25 92 MET A O 1
ATOM 724 N N . ILE A 1 93 ? 6.721 4.809 -4.012 1.00 95.81 93 ILE A N 1
ATOM 725 C CA . ILE A 1 93 ? 7.198 5.216 -5.342 1.00 95.81 93 ILE A CA 1
ATOM 726 C C . ILE A 1 93 ? 8.700 4.949 -5.480 1.00 95.81 93 ILE A C 1
ATOM 728 O O . ILE A 1 93 ? 9.117 4.299 -6.434 1.00 95.81 93 ILE A O 1
ATOM 732 N N . ASP A 1 94 ? 9.514 5.400 -4.521 1.00 94.19 94 ASP A N 1
ATOM 733 C CA . ASP A 1 94 ? 10.966 5.188 -4.565 1.00 94.19 94 ASP A CA 1
ATOM 734 C C . ASP A 1 94 ? 11.304 3.682 -4.565 1.00 94.19 94 ASP A C 1
ATOM 736 O O . ASP A 1 94 ? 12.182 3.242 -5.306 1.00 94.19 94 ASP A O 1
ATOM 740 N N . ARG A 1 95 ? 10.568 2.863 -3.797 1.00 92.50 95 ARG A N 1
ATOM 741 C CA . ARG A 1 95 ? 10.729 1.404 -3.800 1.00 92.50 95 ARG A CA 1
ATOM 742 C C . ARG A 1 95 ? 10.357 0.794 -5.148 1.00 92.50 95 ARG A C 1
ATOM 744 O O . ARG A 1 95 ? 11.125 -0.019 -5.650 1.00 92.50 95 ARG A O 1
ATOM 751 N N . ALA A 1 96 ? 9.233 1.195 -5.736 1.00 92.12 96 ALA A N 1
ATOM 752 C CA . ALA A 1 96 ? 8.798 0.710 -7.041 1.00 92.12 96 ALA A CA 1
ATOM 753 C C . ALA A 1 96 ? 9.818 1.017 -8.142 1.00 92.12 96 ALA A C 1
ATOM 755 O O . ALA A 1 96 ? 10.106 0.146 -8.953 1.00 92.12 96 ALA A O 1
ATOM 756 N N . LEU A 1 97 ? 10.426 2.206 -8.131 1.00 91.38 97 LEU A N 1
ATOM 757 C CA . LEU A 1 97 ? 11.469 2.561 -9.097 1.00 91.38 97 LEU A CA 1
ATOM 758 C C . LEU A 1 97 ? 12.727 1.698 -8.947 1.00 91.38 97 LEU A C 1
ATOM 760 O O . LEU A 1 97 ? 13.307 1.301 -9.950 1.00 91.38 97 LEU A O 1
ATOM 764 N N . VAL A 1 98 ? 13.117 1.351 -7.716 1.00 89.56 98 VAL A N 1
ATOM 765 C CA . VAL A 1 98 ? 14.225 0.408 -7.470 1.00 89.56 98 VAL A CA 1
ATOM 766 C C . VAL A 1 98 ? 13.887 -1.005 -7.953 1.00 89.56 98 VAL A C 1
ATOM 768 O O . VAL A 1 98 ? 14.779 -1.732 -8.381 1.00 89.56 98 VAL A O 1
ATOM 771 N N . LEU A 1 99 ? 12.624 -1.423 -7.844 1.00 87.81 99 LEU A N 1
ATOM 772 C CA . LEU A 1 99 ? 12.171 -2.721 -8.353 1.00 87.81 99 LEU A CA 1
ATOM 773 C C . LEU A 1 99 ? 12.180 -2.733 -9.886 1.00 87.81 99 LEU A C 1
ATOM 775 O O . LEU A 1 99 ? 12.710 -3.667 -10.473 1.00 87.81 99 LEU A O 1
ATOM 779 N N . VAL A 1 100 ? 11.684 -1.662 -10.509 1.00 84.75 100 VAL A N 1
ATOM 780 C CA . VAL A 1 100 ? 11.701 -1.445 -11.961 1.00 84.75 100 VAL A CA 1
ATOM 781 C C . VAL A 1 100 ? 13.126 -1.410 -12.515 1.00 84.75 100 VAL A C 1
ATOM 783 O O . VAL A 1 100 ? 13.413 -2.079 -13.495 1.00 84.75 100 VAL A O 1
ATOM 786 N N . SER A 1 101 ? 14.054 -0.693 -11.878 1.00 80.19 101 SER A N 1
ATOM 787 C CA . SER A 1 101 ? 15.438 -0.589 -12.368 1.00 80.19 101 SER A CA 1
ATOM 788 C C . SER A 1 101 ? 16.241 -1.887 -12.230 1.00 80.19 101 SER A C 1
ATOM 790 O O . SER A 1 101 ? 17.351 -1.979 -12.738 1.00 80.19 101 SER A O 1
ATOM 792 N N . LYS A 1 102 ? 15.733 -2.850 -11.455 1.00 75.94 102 LYS A N 1
ATOM 793 C CA . LYS A 1 102 ? 16.333 -4.175 -11.235 1.00 75.94 102 LYS A CA 1
ATOM 794 C C . LYS A 1 102 ? 15.529 -5.283 -11.913 1.00 75.94 102 LYS A C 1
ATOM 796 O O . LYS A 1 102 ? 15.817 -6.462 -11.709 1.00 75.94 102 LYS A O 1
ATOM 801 N N . TYR A 1 103 ? 14.489 -4.906 -12.649 1.00 68.44 103 TYR A N 1
ATOM 802 C CA . TYR A 1 103 ? 13.649 -5.815 -13.395 1.00 68.44 103 TYR A CA 1
ATOM 803 C C . TYR A 1 103 ? 14.317 -6.078 -14.740 1.00 68.44 103 TYR A C 1
ATOM 805 O O . TYR A 1 103 ? 14.333 -5.196 -15.590 1.00 68.44 103 TYR A O 1
ATOM 813 N N . ASP A 1 104 ? 14.872 -7.277 -14.904 1.00 57.19 104 ASP A N 1
ATOM 814 C CA . ASP A 1 104 ? 15.345 -7.743 -16.215 1.00 57.19 104 ASP A CA 1
ATOM 815 C C . ASP A 1 104 ? 14.653 -9.050 -16.649 1.00 57.19 104 ASP A C 1
ATOM 817 O O . ASP A 1 104 ? 14.586 -9.364 -17.829 1.00 57.19 104 ASP A O 1
ATOM 821 N N . THR A 1 105 ? 14.071 -9.822 -15.715 1.00 60.31 105 THR A N 1
ATOM 822 C CA . THR A 1 105 ? 13.494 -11.150 -16.035 1.00 60.31 105 THR A CA 1
ATOM 823 C C . THR A 1 105 ? 12.355 -11.640 -15.123 1.00 60.31 105 THR A C 1
ATOM 825 O O . THR A 1 105 ? 11.824 -12.726 -15.349 1.00 60.31 105 THR A O 1
ATOM 828 N N . ASN A 1 106 ? 11.953 -10.907 -14.072 1.00 75.50 106 ASN A N 1
ATOM 829 C CA . ASN A 1 106 ? 11.066 -11.455 -13.030 1.00 75.50 106 ASN A CA 1
ATOM 830 C C . ASN A 1 106 ? 9.707 -10.750 -12.945 1.00 75.50 106 ASN A C 1
ATOM 832 O O . ASN A 1 106 ? 9.580 -9.724 -12.273 1.00 75.50 106 ASN A O 1
ATOM 836 N N . SER A 1 107 ? 8.679 -11.330 -13.573 1.00 78.06 107 SER A N 1
ATOM 837 C CA . SER A 1 107 ? 7.313 -10.777 -13.627 1.00 78.06 107 SER A CA 1
ATOM 838 C C . SER A 1 107 ? 6.738 -10.401 -12.256 1.00 78.06 107 SER A C 1
ATOM 840 O O . SER A 1 107 ? 6.075 -9.377 -12.127 1.00 78.06 107 SER A O 1
ATOM 842 N N . ARG A 1 108 ? 7.081 -11.134 -11.190 1.00 79.44 108 ARG A N 1
ATOM 843 C CA . ARG A 1 108 ? 6.606 -10.835 -9.826 1.00 79.44 108 ARG A CA 1
ATOM 844 C C . ARG A 1 108 ? 7.158 -9.520 -9.276 1.00 79.44 108 ARG A C 1
ATOM 846 O O . ARG A 1 108 ? 6.507 -8.856 -8.471 1.00 79.44 108 ARG A O 1
ATOM 853 N N . VAL A 1 109 ? 8.366 -9.138 -9.689 1.00 83.94 109 VAL A N 1
ATOM 854 C CA . VAL A 1 109 ? 8.973 -7.850 -9.319 1.00 83.94 109 VAL A CA 1
ATOM 855 C C . VAL A 1 109 ? 8.232 -6.703 -10.009 1.00 83.94 109 VAL A C 1
ATOM 857 O O . VAL A 1 109 ? 7.992 -5.672 -9.375 1.00 83.94 109 VAL A O 1
ATOM 860 N N . ALA A 1 110 ? 7.812 -6.906 -11.262 1.00 84.31 110 ALA A N 1
ATOM 861 C CA . ALA A 1 110 ? 6.971 -5.959 -11.988 1.00 84.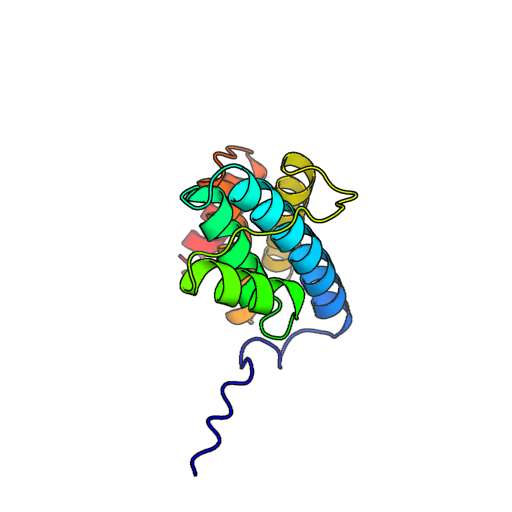31 110 ALA A CA 1
ATOM 862 C C . ALA A 1 110 ? 5.577 -5.832 -11.351 1.00 84.31 110 ALA A C 1
ATOM 864 O O . ALA A 1 110 ? 5.110 -4.710 -11.156 1.00 84.31 110 ALA A O 1
ATOM 865 N N . ASP A 1 111 ? 4.958 -6.938 -10.927 1.00 86.50 111 ASP A N 1
ATOM 866 C CA . ASP A 1 111 ? 3.660 -6.921 -10.236 1.00 86.50 111 ASP A CA 1
ATOM 867 C C . ASP A 1 111 ? 3.721 -6.128 -8.924 1.00 86.50 111 ASP A C 1
ATOM 869 O O . ASP A 1 111 ? 2.858 -5.291 -8.647 1.00 86.50 111 ASP A O 1
ATOM 873 N N . LEU A 1 112 ? 4.774 -6.333 -8.125 1.00 89.25 112 LEU A N 1
ATOM 874 C CA . LEU A 1 112 ? 4.972 -5.593 -6.878 1.00 89.25 112 LEU A CA 1
ATOM 875 C C . LEU A 1 112 ? 5.228 -4.099 -7.132 1.00 89.25 112 LEU A C 1
ATOM 877 O O . LEU A 1 112 ? 4.692 -3.244 -6.421 1.00 89.25 112 LEU A O 1
ATOM 881 N N . ALA A 1 113 ? 6.022 -3.762 -8.151 1.00 91.31 113 ALA A N 1
ATOM 882 C CA . ALA A 1 113 ? 6.234 -2.373 -8.549 1.00 91.31 113 ALA A CA 1
ATOM 883 C C . ALA A 1 113 ? 4.927 -1.715 -9.022 1.00 91.31 113 ALA A C 1
ATOM 885 O O . ALA A 1 113 ? 4.609 -0.600 -8.597 1.00 91.31 113 ALA A O 1
ATOM 886 N N . SER A 1 114 ? 4.146 -2.426 -9.841 1.00 91.38 114 SER A N 1
ATOM 887 C CA . SER A 1 114 ? 2.835 -1.990 -10.323 1.00 91.38 114 SER A CA 1
ATOM 888 C C . SER A 1 114 ? 1.885 -1.738 -9.156 1.00 91.38 114 SER A C 1
ATOM 890 O O . SER A 1 114 ? 1.307 -0.655 -9.059 1.00 91.38 114 SER A O 1
ATOM 892 N N . LEU A 1 115 ? 1.808 -2.665 -8.194 1.00 92.69 115 LEU A N 1
ATOM 893 C CA . LEU A 1 115 ? 1.002 -2.511 -6.983 1.00 92.69 115 LEU A CA 1
ATOM 894 C C . LEU A 1 115 ? 1.326 -1.204 -6.247 1.00 92.69 115 LEU A C 1
ATOM 896 O O . LEU A 1 115 ? 0.423 -0.419 -5.944 1.00 92.69 115 LEU A O 1
ATOM 900 N N . TYR A 1 116 ? 2.606 -0.933 -5.980 1.00 94.94 116 TYR A N 1
ATOM 901 C CA . TYR A 1 116 ? 3.014 0.288 -5.284 1.00 94.94 116 TYR A CA 1
ATOM 902 C C . TYR A 1 116 ? 2.642 1.561 -6.056 1.00 94.94 116 TYR A C 1
ATOM 904 O O . TYR A 1 116 ? 2.130 2.514 -5.458 1.00 94.94 116 TYR A O 1
ATOM 912 N N . LEU A 1 117 ? 2.869 1.587 -7.372 1.00 95.31 117 LEU A N 1
ATOM 913 C CA . LEU A 1 117 ? 2.602 2.757 -8.212 1.00 95.31 117 LEU A CA 1
ATOM 914 C C . LEU A 1 117 ? 1.098 3.002 -8.392 1.00 95.31 117 LEU A C 1
ATOM 916 O O . LEU A 1 117 ? 0.641 4.136 -8.238 1.00 95.31 117 LEU A O 1
ATOM 920 N N . GLN A 1 118 ? 0.304 1.960 -8.640 1.00 94.62 118 GLN A N 1
ATOM 921 C CA . GLN A 1 118 ? -1.152 2.080 -8.777 1.00 94.62 118 GLN A CA 1
ATOM 922 C C . GLN A 1 118 ? -1.797 2.560 -7.476 1.00 94.62 118 GLN A C 1
ATOM 924 O O . GLN A 1 118 ? -2.667 3.437 -7.493 1.00 94.62 118 GLN A O 1
ATOM 929 N N . VAL A 1 119 ? -1.324 2.068 -6.327 1.00 96.00 119 VAL A N 1
ATOM 930 C CA . VAL A 1 119 ? -1.800 2.561 -5.033 1.00 96.00 119 VAL A CA 1
ATOM 931 C C . VAL A 1 119 ? -1.403 4.023 -4.850 1.00 96.00 119 VAL A C 1
ATOM 933 O O . VAL A 1 119 ? -2.277 4.837 -4.562 1.00 96.00 119 VAL A O 1
ATOM 936 N N . ALA A 1 120 ? -0.149 4.406 -5.104 1.00 95.69 120 ALA A N 1
ATOM 937 C CA . ALA A 1 120 ? 0.280 5.806 -5.020 1.00 95.69 120 ALA A CA 1
ATOM 938 C C . ALA A 1 120 ? -0.551 6.743 -5.925 1.00 95.69 120 ALA A C 1
ATOM 940 O O . ALA A 1 120 ? -0.941 7.832 -5.491 1.00 95.69 120 ALA A O 1
ATOM 941 N N . LYS A 1 121 ? -0.896 6.298 -7.140 1.00 95.69 121 LYS A N 1
ATOM 942 C CA . LYS A 1 121 ? -1.809 7.000 -8.055 1.00 95.69 121 LYS A CA 1
ATOM 943 C C . LYS A 1 121 ? -3.211 7.144 -7.462 1.00 95.69 121 LYS A C 1
ATOM 945 O O . LYS A 1 121 ? -3.750 8.248 -7.449 1.00 95.69 121 LYS A O 1
ATOM 950 N N . SER A 1 122 ? -3.783 6.071 -6.910 1.00 93.69 122 SER A N 1
ATOM 951 C CA . SER A 1 122 ? -5.110 6.096 -6.263 1.00 93.69 122 SER A CA 1
ATOM 952 C C . SER A 1 122 ? -5.170 7.024 -5.040 1.00 93.69 122 SER A C 1
ATOM 954 O O . SER A 1 122 ? -6.215 7.597 -4.720 1.00 93.69 122 SER A O 1
ATOM 956 N N . MET A 1 123 ? -4.027 7.249 -4.385 1.00 93.12 123 MET A N 1
ATOM 957 C CA . MET A 1 123 ? -3.912 8.216 -3.294 1.00 93.12 123 MET A CA 1
ATOM 958 C C . MET A 1 123 ? -3.945 9.673 -3.782 1.00 93.12 123 MET A C 1
ATOM 960 O O . MET A 1 123 ? -4.127 10.575 -2.962 1.00 93.12 123 MET A O 1
ATOM 964 N N . GLY A 1 124 ? -3.869 9.909 -5.095 1.00 90.50 124 GLY A N 1
ATOM 965 C CA . GLY A 1 124 ? -3.893 11.228 -5.730 1.00 90.50 124 GLY A CA 1
ATOM 966 C C . GLY A 1 124 ? -2.504 11.814 -5.986 1.00 90.50 124 GLY A C 1
ATOM 967 O O . GLY A 1 124 ? -2.394 13.001 -6.288 1.00 90.50 124 GLY A O 1
ATOM 968 N N . ASN A 1 125 ? -1.437 11.019 -5.852 1.00 92.69 125 ASN A N 1
ATOM 969 C CA . ASN A 1 125 ? -0.089 11.481 -6.160 1.00 92.69 125 ASN A CA 1
ATOM 970 C C . ASN A 1 125 ? 0.067 11.679 -7.680 1.00 92.69 125 ASN A C 1
ATOM 972 O O . ASN A 1 125 ? -0.403 10.859 -8.465 1.00 92.69 125 ASN A O 1
ATOM 976 N N . LYS A 1 126 ? 0.731 12.766 -8.086 1.00 91.81 126 LYS A N 1
ATOM 977 C CA . LYS A 1 126 ? 0.996 13.119 -9.494 1.00 91.81 126 LYS A CA 1
ATOM 978 C C . LYS A 1 126 ? 2.481 13.390 -9.759 1.00 91.81 126 LYS A C 1
ATOM 980 O O . LYS A 1 126 ? 2.824 14.140 -10.665 1.00 91.81 126 LYS A O 1
ATOM 985 N N . SER A 1 127 ? 3.373 12.851 -8.927 1.00 92.75 127 SER A N 1
ATOM 986 C CA . SER A 1 127 ? 4.807 13.108 -9.075 1.00 92.75 127 SER A CA 1
ATOM 987 C C . SER A 1 127 ? 5.329 12.603 -10.431 1.00 92.75 127 SER A C 1
ATOM 989 O O . SER A 1 127 ? 4.901 11.540 -10.887 1.00 92.75 127 SER A O 1
ATOM 991 N N . PRO A 1 128 ? 6.301 13.295 -11.057 1.00 93.38 128 PRO A N 1
ATOM 992 C CA . PRO A 1 128 ? 6.902 12.840 -12.313 1.00 93.38 128 PRO A CA 1
ATOM 993 C C . PRO A 1 128 ? 7.479 11.420 -12.219 1.00 93.38 128 PRO A C 1
ATOM 995 O O . PRO A 1 128 ? 7.325 10.619 -13.134 1.00 93.38 128 PRO A O 1
ATOM 998 N N . LYS A 1 129 ? 8.060 11.076 -11.062 1.00 93.38 129 LYS A N 1
ATOM 999 C CA . LYS A 1 129 ? 8.564 9.734 -10.736 1.00 93.38 129 LYS A CA 1
ATOM 1000 C C . LYS A 1 129 ? 7.501 8.639 -10.864 1.00 93.38 129 LYS A C 1
ATOM 1002 O O . LYS A 1 129 ? 7.780 7.573 -11.403 1.00 93.38 129 LYS A O 1
ATOM 1007 N N . LEU A 1 130 ? 6.291 8.898 -10.367 1.00 93.31 130 LEU A N 1
ATOM 1008 C CA . LEU A 1 130 ? 5.168 7.968 -10.476 1.00 93.31 130 LEU A CA 1
ATOM 1009 C C . LEU A 1 130 ? 4.765 7.764 -11.940 1.00 93.31 130 LEU A C 1
ATOM 1011 O O . LEU A 1 130 ? 4.575 6.629 -12.369 1.00 93.31 130 LEU A O 1
ATOM 1015 N N . ILE A 1 131 ? 4.642 8.861 -12.692 1.00 92.88 131 ILE A N 1
ATOM 1016 C CA . ILE A 1 131 ? 4.257 8.824 -14.108 1.00 92.88 131 ILE A CA 1
ATOM 1017 C C . ILE A 1 131 ? 5.287 8.017 -14.902 1.00 92.88 131 ILE A C 1
ATOM 1019 O O . ILE A 1 131 ? 4.910 7.093 -15.617 1.00 92.88 131 ILE A O 1
ATOM 1023 N N . TYR A 1 132 ? 6.574 8.303 -14.699 1.00 92.62 132 TYR A N 1
ATOM 1024 C CA . TYR A 1 132 ? 7.675 7.568 -15.312 1.00 92.62 132 TYR A CA 1
ATOM 1025 C C . TYR A 1 132 ? 7.606 6.064 -15.014 1.00 92.62 132 TYR A C 1
ATOM 1027 O O . TYR A 1 132 ? 7.622 5.258 -15.940 1.00 92.62 132 TYR A O 1
ATOM 1035 N N . GLY A 1 133 ? 7.461 5.677 -13.741 1.00 91.44 133 GLY A N 1
ATOM 1036 C CA . GLY A 1 133 ? 7.393 4.264 -13.358 1.00 91.44 133 GLY A CA 1
ATOM 1037 C C . GLY A 1 133 ? 6.210 3.526 -13.995 1.00 91.44 133 GLY A C 1
ATOM 1038 O O . GLY A 1 133 ? 6.365 2.402 -14.465 1.00 91.44 133 GLY A O 1
ATOM 1039 N N . LEU A 1 134 ? 5.036 4.165 -14.060 1.00 92.44 134 LEU A N 1
ATOM 1040 C CA . LEU A 1 134 ? 3.852 3.587 -14.705 1.00 92.44 134 LEU A CA 1
ATOM 1041 C C . LEU A 1 134 ? 4.026 3.448 -16.221 1.00 92.44 134 LEU A C 1
ATOM 1043 O O . LEU A 1 134 ? 3.621 2.437 -16.789 1.00 92.44 134 LEU A O 1
ATOM 1047 N N . MET A 1 135 ? 4.623 4.447 -16.875 1.00 91.75 135 MET A N 1
ATOM 1048 C CA . MET A 1 135 ? 4.923 4.380 -18.307 1.00 91.75 135 MET A CA 1
ATOM 1049 C C . MET A 1 135 ? 5.925 3.269 -18.610 1.00 91.75 135 MET A C 1
ATOM 1051 O O . MET A 1 135 ? 5.698 2.503 -19.540 1.00 91.75 135 MET A O 1
ATOM 1055 N N . PHE A 1 136 ? 6.981 3.138 -17.802 1.00 90.38 136 PHE A N 1
ATOM 1056 C CA . PHE A 1 136 ? 7.970 2.077 -17.961 1.00 90.38 136 PHE A CA 1
ATOM 1057 C C . PHE A 1 136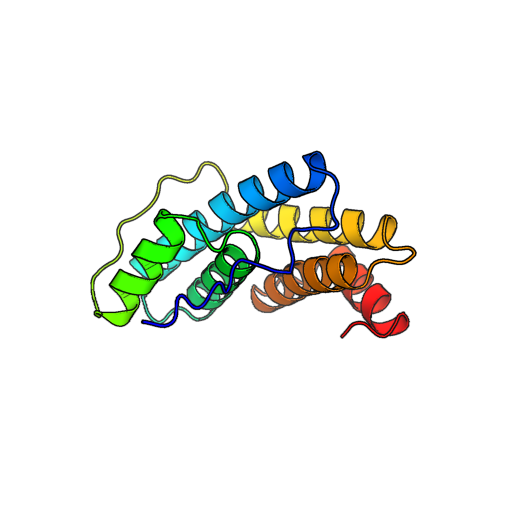 ? 7.318 0.692 -17.912 1.00 90.38 136 PHE A C 1
ATOM 1059 O O . PHE A 1 136 ? 7.528 -0.119 -18.809 1.00 90.38 136 PHE A O 1
ATOM 1066 N N . LEU A 1 137 ? 6.495 0.425 -16.893 1.00 88.50 137 LEU A N 1
ATOM 1067 C CA . LEU A 1 137 ? 5.819 -0.866 -16.757 1.00 88.50 137 LEU A CA 1
ATOM 1068 C C . LEU A 1 137 ? 4.863 -1.138 -17.928 1.00 88.50 137 LEU A C 1
ATOM 1070 O O . LEU A 1 137 ? 4.872 -2.238 -18.476 1.00 88.50 137 LEU A O 1
ATOM 1074 N N . LYS A 1 138 ? 4.114 -0.120 -18.377 1.00 88.94 138 LYS A N 1
ATOM 1075 C CA . LYS A 1 138 ? 3.211 -0.231 -19.531 1.00 88.94 138 LYS A CA 1
ATOM 1076 C C . LYS A 1 138 ? 3.951 -0.585 -20.819 1.00 88.94 138 LYS A C 1
ATOM 1078 O O . LYS A 1 138 ? 3.518 -1.480 -21.537 1.00 88.94 138 LYS A O 1
ATOM 1083 N N . SER A 1 139 ? 5.066 0.088 -21.103 1.00 86.50 139 SER A N 1
ATOM 1084 C CA . SER A 1 139 ? 5.878 -0.177 -22.300 1.00 86.50 139 SER A CA 1
ATOM 1085 C C . SER A 1 139 ? 6.474 -1.586 -22.318 1.00 86.50 139 SER A C 1
ATOM 1087 O O . SER A 1 139 ? 6.787 -2.094 -23.387 1.00 86.50 139 SER A O 1
ATOM 1089 N N . ASN A 1 140 ? 6.596 -2.223 -21.152 1.00 82.56 140 ASN A N 1
ATOM 1090 C CA . ASN A 1 140 ? 7.097 -3.587 -21.001 1.00 82.56 140 ASN A CA 1
ATOM 1091 C C . ASN A 1 140 ? 5.974 -4.629 -20.813 1.00 82.56 140 ASN A C 1
ATOM 1093 O O . ASN A 1 140 ? 6.258 -5.762 -20.446 1.00 82.56 140 ASN A O 1
ATOM 1097 N N . GLY A 1 141 ? 4.702 -4.274 -21.045 1.00 80.00 141 GLY A N 1
ATOM 1098 C CA . GLY A 1 141 ? 3.576 -5.220 -20.995 1.00 80.00 141 GLY A CA 1
ATOM 1099 C C . GLY A 1 141 ? 3.022 -5.519 -19.596 1.00 80.00 141 GLY A C 1
ATOM 1100 O O . GLY A 1 141 ? 2.268 -6.474 -19.432 1.00 80.00 141 GLY A O 1
ATOM 1101 N N . HIS A 1 142 ? 3.355 -4.708 -18.591 1.00 70.62 142 HIS A N 1
ATOM 1102 C CA . HIS A 1 142 ? 2.918 -4.890 -17.205 1.00 70.62 142 HIS A CA 1
ATOM 1103 C C . HIS A 1 142 ? 1.973 -3.763 -16.767 1.00 70.62 142 HIS A C 1
ATOM 1105 O O . HIS A 1 142 ? 2.375 -2.858 -16.034 1.00 70.62 142 HIS A O 1
ATOM 1111 N N . THR A 1 143 ? 0.711 -3.801 -17.204 1.00 59.28 143 THR A N 1
ATOM 1112 C CA . THR A 1 143 ? -0.369 -2.926 -16.692 1.00 59.28 143 THR A CA 1
ATOM 1113 C C . THR A 1 143 ? -1.734 -3.561 -16.802 1.00 59.28 143 THR A C 1
ATOM 1115 O O . THR A 1 143 ? -2.019 -4.081 -17.901 1.00 59.28 143 THR A O 1
#

Secondary structure (DSSP, 8-state):
--------GGGTTS-HHHHHHHHHHHHHHHHHHHHHHHH-TT-HHHHHHHHHHHHH-TT-HHHHHHHHHHHTTPPPPPPP-SS-HHHHHHHHHHHHHHHHTT-SS-HHHHHHHHHHHHHHHHTT---HHHHHHHHHHHHTT--

Radius of gyration: 15.52 Å; chains: 1; bounding box: 36×45×40 Å

pLDDT: mean 84.46, std 16.77, range [34.25, 96.56]

Foldseek 3Di:
DDPPPPPQPLPDPDDPVLLVLLLVLLVQLLLQLLQVCLVPVPPPLSVLSLVLSCNSPVPDPSSVVSVVCSVVVHHGDHDDHPDDPVRSLVVLLVSLVVLLVPDDDDVSSLVSSCSSLVSSVVVVDDDPSSVVSVVSSVVVPHD